Protein AF-A0A7J9Z1E1-F1 (afdb_monomer)

Solvent-accessible surface area (backbone atoms only — not comparable to full-atom values): 7247 Å² total; per-residue (Å²): 135,60,64,72,51,69,70,51,25,53,52,52,8,48,51,53,15,50,53,44,50,48,52,48,50,53,54,39,41,75,68,63,33,50,82,72,54,69,69,57,53,50,53,50,34,51,53,42,19,52,52,40,35,62,56,35,76,44,87,82,44,58,68,56,38,34,49,53,35,44,51,42,45,67,57,50,50,58,56,46,54,75,73,29,62,91,58,95,66,96,55,70,65,56,65,50,50,52,51,54,49,25,53,52,48,23,51,51,51,54,49,48,52,55,48,51,53,50,50,53,52,50,53,53,61,68,49,52,74,80,78,112

Secondary structure (DSSP, 8-state):
--TTSTHHHHHHHHHHHHHHHHHHHHHHHHTTPPPPPHHHHHHHHHHHHHHHHHHTTSPPPHHHHHHHHHHHHHHHHHHHHTTSPPP----THHHHHHHHHHHHHHHHHHHHHHHHHHHHHHHHHHHGGG--

pLDDT: mean 78.54, std 9.42, range [47.0, 92.75]

Sequence (132 aa):
MHPAAGPGRALRAVVVAAVCVGCSLSAHVMAGGAAASHPMLFGTWLAVAAVAFALSGRPWTFGRLLAVLGGGQLVLHPLFDATGAPSASGSPAMPLAHLAASLLLAVLLAHGDRALWRLCALILALLRPLAS

Radius of gyration: 17.55 Å; Cα contacts (8 Å, |Δi|>4): 108; chains: 1; bounding box: 29×22×64 Å

Foldseek 3Di:
DPCLDPPNLLVLLLVLLCLLLVLLQVLCVVLVWDHDDPVVSVVSSVVSSVVSSVVSNDDDDLVNLLCSSLVSSVVVNVVSCVRTDPGDDPDPVSNVSSNVSSNVVSVVSNVVVVVVVVVVVVVCVVCVVVVD

Structure (mmCIF, N/CA/C/O backbone):
data_AF-A0A7J9Z1E1-F1
#
_entry.id   AF-A0A7J9Z1E1-F1
#
loop_
_atom_site.group_PDB
_atom_site.id
_atom_site.type_symbol
_atom_site.label_atom_id
_atom_site.label_alt_id
_atom_site.label_comp_id
_atom_site.label_asym_id
_atom_site.label_entity_id
_atom_site.label_seq_id
_atom_site.pdbx_PDB_ins_code
_atom_site.Cartn_x
_atom_site.Cartn_y
_atom_site.Cartn_z
_atom_site.occupancy
_atom_site.B_iso_or_equiv
_atom_site.auth_seq_id
_atom_site.auth_comp_id
_atom_site.auth_asym_id
_atom_site.auth_atom_id
_atom_site.pdbx_PDB_model_num
ATOM 1 N N . MET A 1 1 ? -7.216 1.346 23.629 1.00 47.59 1 MET A N 1
ATOM 2 C CA . MET A 1 1 ? -6.624 2.045 22.465 1.00 47.59 1 MET A CA 1
ATOM 3 C C . MET A 1 1 ? -7.342 1.565 21.219 1.00 47.59 1 MET A C 1
ATOM 5 O O . MET A 1 1 ? -7.433 0.360 21.047 1.00 47.59 1 MET A O 1
ATOM 9 N N . HIS A 1 2 ? -7.899 2.459 20.400 1.00 47.00 2 HIS A N 1
ATOM 10 C CA . HIS A 1 2 ? -8.503 2.087 19.118 1.00 47.00 2 HIS A CA 1
ATOM 11 C C . HIS A 1 2 ? -7.375 2.097 18.068 1.00 47.00 2 HIS A C 1
ATOM 13 O O . HIS A 1 2 ? -6.830 3.167 17.824 1.00 47.00 2 HIS A O 1
ATOM 19 N N . PRO A 1 3 ? -6.990 0.980 17.428 1.00 52.00 3 PRO A N 1
ATOM 20 C CA . PRO A 1 3 ? -5.942 0.952 16.391 1.00 52.00 3 PRO A CA 1
ATOM 21 C C . PRO A 1 3 ? -6.247 1.799 15.140 1.00 52.00 3 PRO A C 1
ATOM 23 O O . PRO A 1 3 ? -5.393 1.963 14.271 1.00 52.00 3 PRO A O 1
ATOM 26 N N . ALA A 1 4 ? -7.453 2.374 15.065 1.00 51.97 4 ALA A N 1
ATOM 27 C CA . ALA A 1 4 ? -7.836 3.424 14.120 1.00 51.97 4 ALA A CA 1
ATOM 28 C C . ALA A 1 4 ? -7.453 4.852 14.586 1.00 51.97 4 ALA A C 1
ATOM 30 O O . ALA A 1 4 ? -7.766 5.820 13.902 1.00 51.97 4 ALA A O 1
ATOM 31 N N . ALA A 1 5 ? -6.771 5.009 15.723 1.00 56.78 5 ALA A N 1
ATOM 32 C CA . ALA A 1 5 ? -6.272 6.279 16.242 1.00 56.78 5 ALA A CA 1
ATOM 33 C C . ALA A 1 5 ? -4.759 6.187 16.514 1.00 56.78 5 ALA A C 1
ATOM 35 O O . ALA A 1 5 ? -4.277 5.224 17.110 1.00 56.78 5 ALA A O 1
ATOM 36 N N . GLY A 1 6 ? -4.004 7.193 16.066 1.00 68.69 6 GLY A N 1
ATOM 37 C CA . GLY A 1 6 ? -2.571 7.324 16.349 1.00 68.69 6 GLY A CA 1
ATOM 38 C C . GLY A 1 6 ? -1.660 6.292 15.642 1.00 68.69 6 GLY A C 1
ATOM 39 O O . GL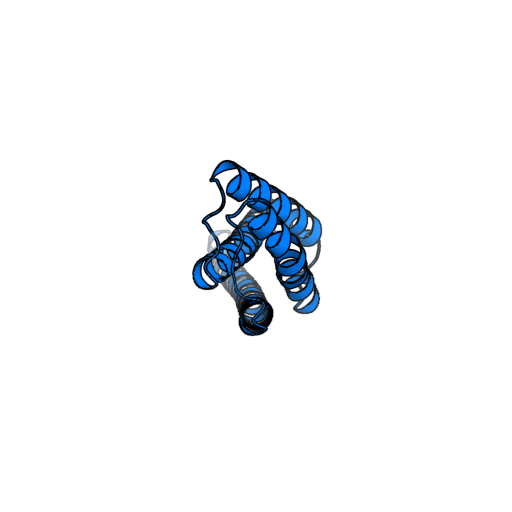Y A 1 6 ? -1.834 6.048 14.444 1.00 68.69 6 GLY A O 1
ATOM 40 N N . PRO A 1 7 ? -0.661 5.707 16.335 1.00 69.50 7 PRO A N 1
ATOM 41 C CA . PRO A 1 7 ? 0.493 5.022 15.728 1.00 69.50 7 PRO A CA 1
ATOM 42 C C . PRO A 1 7 ? 0.153 3.770 14.900 1.00 69.50 7 PRO A C 1
ATOM 44 O O . PRO A 1 7 ? 0.869 3.456 13.950 1.00 69.50 7 PRO A O 1
ATOM 47 N N . GLY A 1 8 ? -0.973 3.096 15.169 1.00 72.25 8 GLY A N 1
ATOM 48 C CA . GLY A 1 8 ? -1.424 1.940 14.377 1.00 72.25 8 GLY A CA 1
ATOM 49 C C . GLY A 1 8 ? -1.786 2.287 12.927 1.00 72.25 8 GLY A C 1
ATOM 50 O O . GLY A 1 8 ? -1.533 1.499 12.015 1.00 72.25 8 GLY A O 1
ATOM 51 N N . ARG A 1 9 ? -2.306 3.499 12.681 1.00 78.88 9 ARG A N 1
ATOM 52 C CA . ARG A 1 9 ? -2.581 3.990 11.319 1.00 78.88 9 ARG A CA 1
ATOM 53 C C . ARG A 1 9 ? -1.299 4.283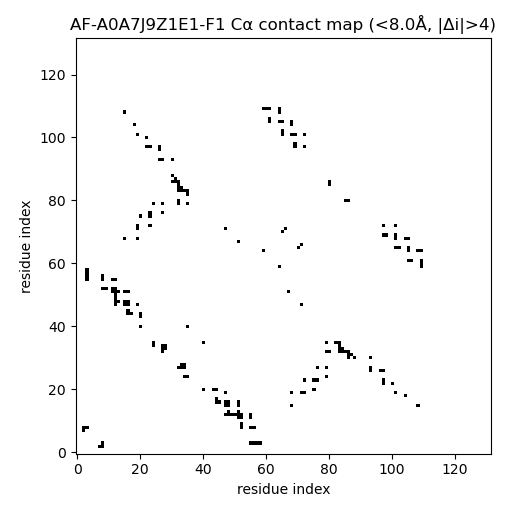 10.549 1.00 78.88 9 ARG A C 1
ATOM 55 O O . ARG A 1 9 ? -1.221 3.960 9.367 1.00 78.88 9 ARG A O 1
ATOM 62 N N . ALA A 1 10 ? -0.310 4.875 11.218 1.00 81.69 10 ALA A N 1
ATOM 63 C CA . ALA A 1 10 ? 0.985 5.189 10.621 1.00 81.69 10 ALA A CA 1
ATOM 64 C C . ALA A 1 10 ? 1.746 3.912 10.242 1.00 81.69 10 ALA A C 1
ATOM 66 O O . ALA A 1 10 ? 2.191 3.785 9.105 1.00 81.69 10 ALA A O 1
ATOM 67 N N . LEU A 1 11 ? 1.799 2.926 11.145 1.00 82.69 11 LEU A N 1
ATOM 68 C CA . LEU A 1 11 ? 2.456 1.646 10.879 1.00 82.69 11 LEU A CA 1
ATOM 69 C C . LEU A 1 11 ? 1.849 0.929 9.664 1.00 82.69 11 LEU A C 1
ATOM 71 O O . LEU A 1 11 ? 2.574 0.487 8.777 1.00 82.69 11 LEU A O 1
ATOM 75 N N . ARG A 1 12 ? 0.514 0.862 9.580 1.00 80.31 12 ARG A N 1
ATOM 76 C CA . ARG A 1 12 ? -0.178 0.255 8.431 1.00 80.31 12 ARG A CA 1
ATOM 77 C C . ARG A 1 12 ? 0.153 0.955 7.121 1.00 80.31 12 ARG A C 1
ATOM 79 O O . ARG A 1 12 ? 0.408 0.290 6.123 1.00 80.31 12 ARG A O 1
ATOM 86 N N . ALA A 1 13 ? 0.143 2.284 7.129 1.00 86.12 13 ALA A N 1
ATOM 87 C CA . ALA A 1 13 ? 0.447 3.082 5.954 1.00 86.12 13 ALA A CA 1
ATOM 88 C C . ALA A 1 13 ? 1.882 2.853 5.457 1.00 86.12 13 ALA A C 1
ATOM 90 O O . ALA A 1 13 ? 2.088 2.628 4.268 1.00 86.12 13 ALA A O 1
ATOM 91 N N . VAL A 1 14 ? 2.843 2.831 6.384 1.00 87.50 14 VAL A N 1
ATOM 92 C CA . VAL A 1 14 ? 4.258 2.541 6.119 1.00 87.50 14 VAL A CA 1
ATOM 93 C C . VAL A 1 14 ? 4.443 1.155 5.504 1.00 87.50 14 VAL A C 1
ATOM 95 O O . VAL A 1 14 ? 5.131 1.027 4.492 1.00 87.50 14 VAL A O 1
ATOM 98 N N . VAL A 1 15 ? 3.805 0.126 6.070 1.00 85.00 15 VAL A N 1
ATOM 99 C CA . VAL A 1 15 ? 3.906 -1.252 5.567 1.00 85.00 15 VAL A CA 1
ATOM 100 C C . VAL A 1 15 ? 3.296 -1.376 4.170 1.00 85.00 15 VAL A C 1
ATOM 102 O O . VAL A 1 15 ? 3.936 -1.925 3.278 1.00 85.00 15 VAL A O 1
ATOM 105 N N . VAL A 1 16 ? 2.094 -0.833 3.946 1.00 84.88 16 VAL A N 1
ATOM 106 C CA . VAL A 1 16 ? 1.445 -0.855 2.622 1.00 84.88 16 VAL A CA 1
ATOM 107 C C . VAL A 1 16 ? 2.308 -0.140 1.581 1.00 84.88 16 VAL A C 1
ATOM 109 O O . VAL A 1 16 ? 2.486 -0.657 0.480 1.00 84.88 16 VAL A O 1
ATOM 112 N N . ALA A 1 17 ? 2.884 1.013 1.930 1.00 87.88 17 ALA A N 1
ATOM 113 C CA . ALA A 1 17 ? 3.767 1.756 1.040 1.00 87.88 17 ALA A CA 1
ATOM 114 C C . ALA A 1 17 ? 5.060 0.998 0.722 1.00 87.88 17 ALA A C 1
ATOM 116 O O . ALA A 1 17 ? 5.440 0.916 -0.443 1.00 87.88 17 ALA A O 1
ATOM 117 N N . ALA A 1 18 ? 5.706 0.401 1.728 1.00 87.75 18 ALA A N 1
ATOM 118 C CA . ALA A 1 18 ? 6.925 -0.384 1.538 1.00 87.75 18 ALA A CA 1
ATOM 119 C C . ALA A 1 18 ? 6.682 -1.590 0.621 1.00 87.75 18 ALA A C 1
ATOM 121 O O . ALA A 1 18 ? 7.447 -1.822 -0.310 1.00 87.75 18 ALA A O 1
ATOM 122 N N . VAL A 1 19 ? 5.579 -2.309 0.837 1.00 84.56 19 VAL A N 1
ATOM 123 C CA . VAL A 1 19 ? 5.168 -3.447 0.008 1.00 84.56 19 VAL A CA 1
ATOM 124 C C . VAL A 1 19 ? 4.873 -3.011 -1.432 1.00 84.56 19 VAL A C 1
ATOM 126 O O . VAL A 1 19 ? 5.361 -3.630 -2.374 1.00 84.56 19 VAL A O 1
ATOM 129 N N . CYS A 1 20 ? 4.113 -1.927 -1.614 1.00 86.19 20 CYS A N 1
ATOM 130 C CA . CYS A 1 20 ? 3.737 -1.417 -2.934 1.00 86.19 20 CYS A CA 1
ATOM 131 C C . CYS A 1 20 ? 4.962 -0.975 -3.753 1.00 86.19 20 CYS A C 1
ATOM 133 O O . CYS A 1 20 ? 5.130 -1.405 -4.895 1.00 86.19 20 CYS A O 1
ATOM 135 N N . VAL A 1 21 ? 5.832 -0.152 -3.155 1.00 86.31 21 VAL A N 1
ATOM 136 C CA . VAL A 1 21 ? 7.039 0.373 -3.811 1.00 86.31 21 VAL A CA 1
ATOM 137 C C . VAL A 1 21 ? 8.068 -0.731 -4.033 1.00 86.31 21 VAL A C 1
ATOM 139 O O . VAL A 1 21 ? 8.618 -0.828 -5.125 1.00 86.31 21 VAL A O 1
ATOM 142 N N . GLY A 1 22 ? 8.292 -1.593 -3.036 1.00 85.31 22 GLY A N 1
ATOM 143 C CA . GLY A 1 22 ? 9.244 -2.700 -3.120 1.00 85.31 22 GLY A CA 1
ATOM 144 C C . GLY A 1 22 ? 8.892 -3.683 -4.232 1.00 85.31 22 GLY A C 1
ATOM 145 O O . GLY A 1 22 ? 9.726 -3.953 -5.089 1.00 85.31 22 GLY A O 1
ATOM 146 N N . CYS A 1 23 ? 7.641 -4.154 -4.288 1.00 83.25 23 CYS A N 1
ATOM 147 C CA . CYS A 1 23 ? 7.214 -5.054 -5.359 1.00 83.25 23 CYS A CA 1
ATOM 148 C C . CYS A 1 23 ? 7.256 -4.391 -6.734 1.00 83.25 23 CYS A C 1
ATOM 150 O O . CYS A 1 23 ? 7.678 -5.037 -7.692 1.00 83.25 23 CYS A O 1
ATOM 152 N N . SER A 1 24 ? 6.888 -3.109 -6.825 1.00 83.25 24 SER A N 1
ATOM 153 C CA . SER A 1 24 ? 6.955 -2.387 -8.095 1.00 83.25 24 SER A CA 1
ATOM 154 C C . SER A 1 24 ? 8.394 -2.251 -8.595 1.00 83.25 24 SER A C 1
ATOM 156 O O . SER A 1 24 ? 8.652 -2.434 -9.781 1.00 83.25 24 SER A O 1
ATOM 158 N N . LEU A 1 25 ? 9.336 -1.958 -7.693 1.00 85.25 25 LEU A N 1
ATOM 159 C CA . LEU A 1 25 ? 10.756 -1.842 -8.015 1.00 85.25 25 LEU A CA 1
ATOM 160 C C . LEU A 1 25 ? 11.346 -3.198 -8.416 1.00 85.25 25 LEU A C 1
ATOM 162 O O . LEU A 1 25 ? 12.030 -3.286 -9.431 1.00 85.25 25 LEU A O 1
ATOM 166 N N . SER A 1 26 ? 11.069 -4.260 -7.652 1.00 82.06 26 SER A N 1
ATOM 167 C CA . SER A 1 26 ? 11.563 -5.606 -7.958 1.00 82.06 26 SER A CA 1
ATOM 168 C C . SER A 1 26 ? 11.076 -6.094 -9.319 1.00 82.06 26 SER A C 1
ATOM 170 O O . SER A 1 26 ? 11.879 -6.589 -10.104 1.00 82.06 26 SER A O 1
ATOM 172 N N . ALA A 1 27 ? 9.788 -5.918 -9.625 1.00 77.81 27 ALA A N 1
ATOM 173 C CA . ALA A 1 27 ? 9.229 -6.300 -10.918 1.00 77.81 27 ALA A CA 1
ATOM 174 C C . ALA A 1 27 ? 9.853 -5.503 -12.074 1.00 77.81 27 ALA A C 1
ATOM 176 O O . ALA A 1 27 ? 10.190 -6.087 -13.102 1.00 77.81 27 ALA A O 1
ATOM 177 N N . HIS A 1 28 ? 10.074 -4.199 -11.887 1.00 79.19 28 HIS A N 1
ATOM 178 C CA . HIS A 1 28 ? 10.726 -3.352 -12.884 1.00 79.19 28 HIS A CA 1
ATOM 179 C C . HIS A 1 28 ? 12.174 -3.790 -13.159 1.00 79.19 28 HIS A C 1
ATOM 181 O O . HIS A 1 28 ? 12.550 -3.978 -14.313 1.00 79.19 28 HIS A O 1
ATOM 187 N N . VAL A 1 29 ? 12.964 -4.051 -12.110 1.00 83.44 29 VAL A N 1
ATOM 188 C CA . VAL A 1 29 ? 14.351 -4.530 -12.247 1.00 83.44 29 VAL A CA 1
ATOM 189 C C . VAL A 1 29 ? 14.411 -5.915 -12.897 1.00 83.44 29 VAL A C 1
ATOM 191 O O . VAL A 1 29 ? 15.225 -6.145 -13.788 1.00 83.44 29 VAL A O 1
ATOM 194 N N . MET A 1 30 ? 13.524 -6.838 -12.513 1.00 79.31 30 MET A N 1
ATOM 195 C CA . MET A 1 30 ? 13.444 -8.167 -13.134 1.00 79.31 30 MET A CA 1
ATOM 196 C C . MET A 1 30 ? 13.029 -8.116 -14.612 1.00 79.31 30 MET A C 1
ATOM 198 O O . MET A 1 30 ? 13.400 -9.005 -15.373 1.00 79.31 30 MET A O 1
ATOM 202 N N . ALA A 1 31 ? 12.288 -7.084 -15.025 1.00 72.88 31 ALA A N 1
ATOM 203 C CA . ALA A 1 31 ? 11.923 -6.837 -16.419 1.00 72.88 31 ALA A CA 1
ATOM 204 C C . ALA A 1 31 ? 13.047 -6.169 -17.241 1.00 72.88 31 ALA A C 1
ATOM 206 O O . ALA A 1 31 ? 12.854 -5.886 -18.424 1.00 72.88 31 ALA A O 1
ATOM 207 N N . GLY A 1 32 ? 14.217 -5.937 -16.635 1.00 73.56 32 GLY A N 1
ATOM 208 C CA . GLY A 1 32 ? 15.376 -5.313 -17.275 1.00 73.56 32 GLY A CA 1
ATOM 209 C C . GLY A 1 32 ? 15.467 -3.798 -17.082 1.00 73.56 32 GLY A C 1
ATOM 210 O O . GLY A 1 32 ? 16.365 -3.178 -17.646 1.00 73.56 32 GLY A O 1
ATOM 211 N N . GLY A 1 33 ? 14.571 -3.210 -16.286 1.00 73.44 33 GLY A N 1
ATOM 212 C CA . GLY A 1 33 ? 14.595 -1.793 -15.945 1.00 73.44 33 GLY A CA 1
ATOM 213 C C . GLY A 1 33 ? 15.716 -1.435 -14.967 1.00 73.44 33 GLY A C 1
ATOM 214 O O . GLY A 1 33 ? 16.151 -2.247 -14.145 1.00 73.44 33 GLY A O 1
ATOM 215 N N . ALA A 1 34 ? 16.196 -0.194 -15.037 1.00 78.31 34 ALA A N 1
ATOM 216 C CA . ALA A 1 34 ? 17.208 0.302 -14.109 1.00 78.31 34 ALA A CA 1
ATOM 217 C C . ALA A 1 34 ? 16.611 0.550 -12.713 1.00 78.31 34 ALA A C 1
ATOM 219 O O . ALA A 1 34 ? 15.438 0.890 -12.562 1.00 78.31 34 ALA A O 1
ATOM 220 N N . ALA A 1 35 ? 17.433 0.418 -11.670 1.00 77.38 35 ALA A N 1
ATOM 221 C CA . ALA A 1 35 ? 17.005 0.785 -10.327 1.00 77.38 35 ALA A CA 1
ATOM 222 C C . ALA A 1 35 ? 16.753 2.300 -10.241 1.00 77.38 35 ALA A C 1
ATOM 224 O O . ALA A 1 35 ? 17.606 3.109 -10.610 1.00 77.38 35 ALA A O 1
ATOM 225 N N . ALA A 1 36 ? 15.589 2.675 -9.710 1.00 80.81 36 ALA A N 1
ATOM 226 C CA . ALA A 1 36 ? 15.251 4.062 -9.427 1.00 80.81 36 ALA A CA 1
ATOM 227 C C . ALA A 1 36 ? 16.234 4.696 -8.426 1.00 80.81 36 ALA A C 1
ATOM 229 O O . ALA A 1 36 ? 16.753 4.035 -7.522 1.00 80.81 36 ALA A O 1
ATOM 230 N N . SER A 1 37 ? 16.450 6.008 -8.543 1.00 83.75 37 SER A N 1
ATOM 231 C CA . SER A 1 37 ? 17.296 6.747 -7.603 1.00 83.75 37 SER A CA 1
ATOM 232 C C . SER A 1 37 ? 16.709 6.737 -6.182 1.00 83.75 37 SER A C 1
ATOM 234 O O . SER A 1 37 ? 15.491 6.805 -5.991 1.00 83.75 37 SER A O 1
ATOM 236 N N . HIS A 1 38 ? 17.575 6.701 -5.162 1.00 84.50 38 HIS A N 1
ATOM 237 C CA . HIS A 1 38 ? 17.155 6.702 -3.753 1.00 84.50 38 HIS A CA 1
ATOM 238 C C . HIS A 1 38 ? 16.180 7.843 -3.390 1.00 84.50 38 HIS A C 1
ATOM 240 O O . HIS A 1 38 ? 15.189 7.563 -2.711 1.00 84.50 38 HIS A O 1
ATOM 246 N N . PRO A 1 39 ? 16.372 9.101 -3.850 1.00 85.56 39 PRO A N 1
ATOM 247 C CA . PRO A 1 39 ? 15.423 10.179 -3.570 1.00 85.56 39 PRO A CA 1
ATOM 248 C C . PRO A 1 39 ? 14.047 9.936 -4.192 1.00 85.56 39 PRO A C 1
ATOM 250 O O . PRO A 1 39 ? 13.030 10.210 -3.556 1.00 85.56 39 PRO A O 1
ATOM 253 N N . MET A 1 40 ? 13.999 9.382 -5.408 1.00 84.62 40 MET A N 1
ATOM 254 C CA . MET A 1 40 ? 12.735 9.064 -6.063 1.00 84.62 40 MET A CA 1
ATOM 255 C C . MET A 1 40 ? 12.008 7.935 -5.334 1.00 84.62 40 MET A C 1
ATOM 257 O O . MET A 1 40 ? 10.814 8.055 -5.071 1.00 84.62 40 MET A O 1
ATOM 261 N N . LEU A 1 41 ? 12.720 6.880 -4.928 1.00 87.19 41 LEU A N 1
ATOM 262 C CA . LEU A 1 41 ? 12.152 5.793 -4.124 1.00 87.19 41 LEU A CA 1
ATOM 263 C C . LEU A 1 41 ? 11.578 6.303 -2.801 1.00 87.19 41 LEU A C 1
ATOM 265 O O . LEU A 1 41 ? 10.454 5.954 -2.440 1.00 87.19 41 LEU A O 1
ATOM 269 N N . PHE A 1 42 ? 12.315 7.172 -2.108 1.00 88.56 42 PHE A N 1
ATOM 270 C CA . PHE A 1 42 ? 11.868 7.754 -0.849 1.00 88.56 42 PHE A CA 1
ATOM 271 C C . PHE A 1 42 ? 10.639 8.655 -1.029 1.00 88.56 42 PHE A C 1
ATOM 273 O O . PHE A 1 42 ? 9.658 8.505 -0.301 1.00 88.56 42 PHE A O 1
ATOM 280 N N . GLY A 1 43 ? 10.645 9.541 -2.030 1.00 88.88 43 GLY A N 1
ATOM 281 C CA . GLY A 1 43 ? 9.503 10.409 -2.335 1.00 88.88 43 GLY A CA 1
ATOM 282 C C . GLY A 1 43 ? 8.255 9.618 -2.729 1.00 88.88 43 GLY A C 1
ATOM 283 O O . GLY A 1 43 ? 7.156 9.895 -2.249 1.00 88.88 43 GLY A O 1
ATOM 284 N N . THR A 1 44 ? 8.435 8.568 -3.528 1.00 86.81 44 THR A N 1
ATOM 285 C CA . THR A 1 44 ? 7.363 7.648 -3.922 1.00 86.81 44 THR A CA 1
ATOM 286 C C . THR A 1 44 ? 6.776 6.928 -2.712 1.00 86.81 44 THR A C 1
ATOM 288 O O . THR A 1 44 ? 5.558 6.871 -2.537 1.00 86.81 44 THR A O 1
ATOM 291 N N . TRP A 1 45 ? 7.639 6.409 -1.839 1.00 90.50 45 TRP A N 1
ATOM 292 C CA . TRP A 1 45 ? 7.221 5.750 -0.610 1.00 90.50 45 TRP A CA 1
ATOM 293 C C . TRP A 1 45 ? 6.448 6.698 0.312 1.00 90.50 45 TRP A C 1
ATOM 295 O O . TRP A 1 45 ? 5.384 6.321 0.801 1.00 90.50 45 TRP A O 1
ATOM 305 N N . LEU A 1 46 ? 6.905 7.945 0.480 1.00 92.75 46 LEU A N 1
ATOM 306 C CA . LEU A 1 46 ? 6.184 8.964 1.249 1.00 92.75 46 LEU A CA 1
ATOM 307 C C . LEU A 1 46 ? 4.806 9.276 0.655 1.00 92.75 46 LEU A C 1
ATOM 309 O O . LEU A 1 46 ? 3.828 9.354 1.398 1.00 92.75 46 LEU A O 1
ATOM 313 N N . AL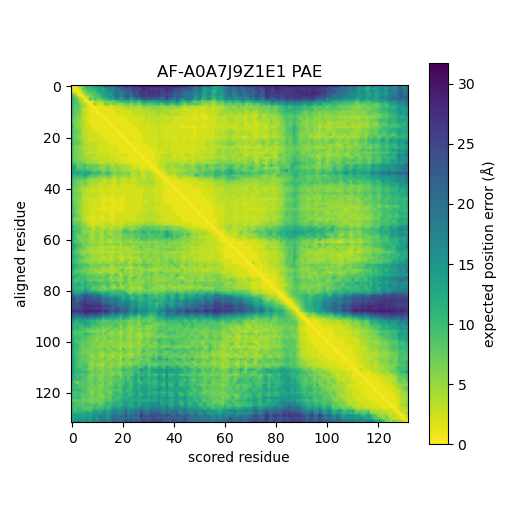A A 1 47 ? 4.706 9.416 -0.669 1.00 89.38 47 ALA A N 1
ATOM 314 C CA . ALA A 1 47 ? 3.438 9.683 -1.342 1.00 89.38 47 ALA A CA 1
ATOM 315 C C . ALA A 1 47 ? 2.437 8.531 -1.140 1.00 89.38 47 ALA A C 1
ATOM 317 O O . ALA A 1 47 ? 1.298 8.758 -0.724 1.00 89.38 47 A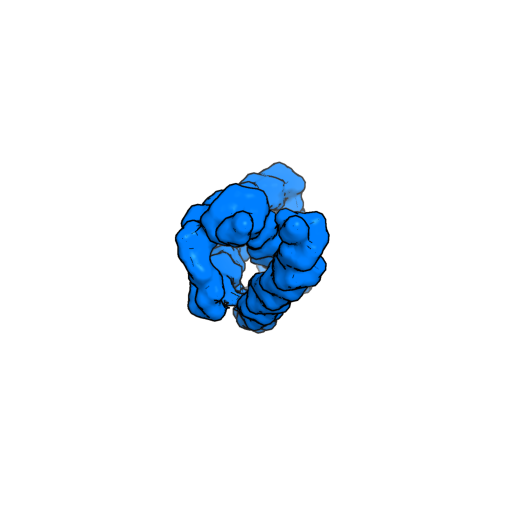LA A O 1
ATOM 318 N N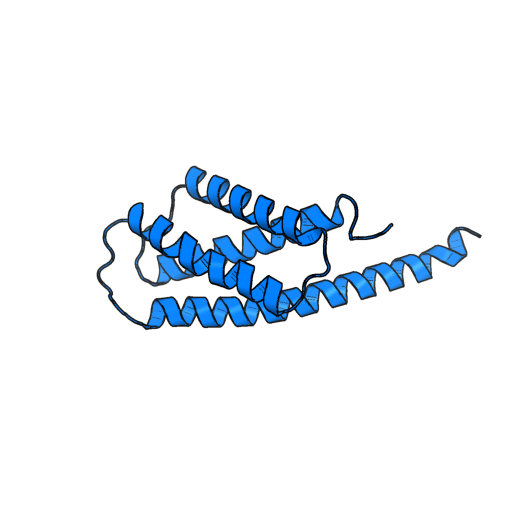 . VAL A 1 48 ? 2.869 7.282 -1.353 1.00 89.06 48 VAL A N 1
ATOM 319 C CA . VAL A 1 48 ? 2.021 6.099 -1.130 1.00 89.06 48 VAL A CA 1
ATOM 320 C C . VAL A 1 48 ? 1.653 5.961 0.351 1.00 89.06 48 VAL A C 1
ATOM 322 O O . VAL A 1 48 ? 0.503 5.650 0.668 1.00 89.06 48 VAL A O 1
ATOM 325 N N . ALA A 1 49 ? 2.580 6.246 1.272 1.00 88.62 49 ALA A N 1
ATOM 326 C CA . ALA A 1 49 ? 2.319 6.223 2.709 1.00 88.62 49 ALA A CA 1
ATOM 327 C C . ALA A 1 49 ? 1.291 7.289 3.115 1.00 88.62 49 ALA A C 1
ATOM 329 O O . ALA A 1 49 ? 0.384 6.990 3.887 1.00 88.62 49 ALA A O 1
ATOM 330 N N . ALA A 1 50 ? 1.355 8.502 2.562 1.00 89.69 50 ALA A N 1
ATOM 331 C CA . ALA A 1 50 ? 0.369 9.549 2.822 1.00 89.69 50 ALA A CA 1
ATOM 332 C C . ALA A 1 50 ? -1.041 9.132 2.364 1.00 89.69 50 ALA A C 1
ATOM 334 O O . ALA A 1 50 ? -2.006 9.246 3.129 1.00 89.69 50 ALA A O 1
ATOM 335 N N . VAL A 1 51 ? -1.159 8.560 1.159 1.00 87.88 51 VAL A N 1
ATOM 336 C CA . VAL A 1 51 ? -2.426 8.022 0.634 1.00 87.88 51 VAL A CA 1
ATOM 337 C C . VAL A 1 51 ? -2.948 6.888 1.520 1.00 87.88 51 VAL A C 1
ATOM 339 O O . VAL A 1 51 ? -4.103 6.908 1.957 1.00 87.88 51 VAL A O 1
ATOM 342 N N . ALA A 1 52 ? -2.099 5.916 1.855 1.00 87.00 52 ALA A N 1
ATOM 343 C CA . ALA A 1 52 ? -2.470 4.797 2.714 1.00 87.00 52 ALA A CA 1
ATOM 344 C C . ALA A 1 52 ? -2.869 5.261 4.128 1.00 87.00 52 ALA A C 1
ATOM 346 O O . ALA A 1 52 ? -3.809 4.723 4.721 1.00 87.00 52 ALA A O 1
ATOM 347 N N . PHE A 1 53 ? -2.216 6.292 4.666 1.00 87.94 53 PHE A N 1
ATOM 348 C CA . PHE A 1 53 ? -2.539 6.878 5.965 1.00 87.94 53 PHE A CA 1
ATOM 349 C C . PHE A 1 53 ? -3.908 7.565 5.966 1.00 87.94 53 PHE A C 1
ATOM 351 O O . PHE A 1 53 ? -4.706 7.351 6.890 1.00 87.94 53 PHE A O 1
ATOM 358 N N . ALA A 1 54 ? -4.212 8.339 4.920 1.00 87.81 54 ALA A N 1
ATOM 359 C CA . ALA A 1 54 ? -5.517 8.970 4.735 1.00 87.81 54 ALA A CA 1
ATOM 360 C C . ALA A 1 54 ? -6.634 7.915 4.645 1.00 87.81 54 ALA A C 1
ATOM 362 O O . ALA A 1 54 ? -7.654 8.006 5.331 1.00 87.81 54 ALA A O 1
ATOM 363 N N . LEU A 1 55 ? -6.408 6.840 3.885 1.00 84.19 55 LEU A N 1
ATOM 364 C CA . LEU A 1 55 ? -7.380 5.756 3.717 1.00 84.19 55 LEU A CA 1
ATOM 365 C C . LEU A 1 55 ? -7.559 4.885 4.970 1.00 84.19 55 LEU A C 1
ATOM 367 O O . LEU A 1 55 ? -8.645 4.325 5.169 1.00 84.19 55 LEU A O 1
ATOM 371 N N . SER A 1 56 ? -6.544 4.834 5.838 1.00 82.88 56 SER A N 1
ATOM 372 C CA . SER A 1 56 ? -6.555 4.111 7.119 1.00 82.88 56 SER A CA 1
ATOM 373 C C . SER A 1 56 ? -7.452 4.741 8.190 1.00 82.88 56 SER A C 1
ATOM 375 O O . SER A 1 56 ? -7.573 4.183 9.275 1.00 82.88 56 SER A O 1
ATOM 377 N N . GLY A 1 57 ? -8.111 5.875 7.912 1.00 79.50 57 GLY A N 1
ATOM 378 C CA . GLY A 1 57 ? -9.206 6.385 8.755 1.00 79.50 57 GLY A CA 1
ATOM 379 C C . GLY A 1 57 ? -10.461 5.498 8.737 1.00 79.50 57 GLY A C 1
ATOM 380 O O . GLY A 1 57 ? -11.400 5.717 9.493 1.00 79.50 57 GLY A O 1
ATOM 381 N N . ARG A 1 58 ? -10.483 4.483 7.870 1.00 78.00 58 ARG A N 1
ATOM 382 C CA . ARG A 1 58 ? -11.558 3.502 7.703 1.00 78.00 58 ARG A CA 1
ATOM 383 C C . ARG A 1 58 ? -10.960 2.087 7.679 1.00 78.00 58 ARG A C 1
ATOM 385 O O . ARG A 1 58 ? -9.807 1.948 7.263 1.00 78.00 58 ARG A O 1
ATOM 392 N N . PRO A 1 59 ? -11.724 1.040 8.043 1.00 77.44 59 PRO A N 1
ATOM 393 C CA . PRO A 1 59 ? -11.250 -0.340 7.969 1.00 77.44 59 PRO A CA 1
ATOM 394 C C . PRO A 1 59 ? -10.791 -0.689 6.548 1.00 77.44 59 PRO A C 1
ATOM 396 O O . PRO A 1 59 ? -11.387 -0.263 5.549 1.00 77.44 59 PRO A O 1
ATOM 399 N N . TRP A 1 60 ? -9.698 -1.441 6.453 1.00 77.69 60 TRP A N 1
ATOM 400 C CA . TRP A 1 60 ? -9.202 -1.902 5.166 1.00 77.69 60 TRP A CA 1
ATOM 401 C C . TRP A 1 60 ? -10.005 -3.113 4.722 1.00 77.69 60 TRP A C 1
ATOM 403 O O . TRP A 1 60 ? -10.035 -4.149 5.380 1.00 77.69 60 TRP A O 1
ATOM 413 N N . THR A 1 61 ? -10.672 -2.958 3.587 1.00 83.19 61 THR A N 1
ATOM 414 C CA . THR A 1 61 ? -11.311 -4.058 2.878 1.00 83.19 61 THR A CA 1
ATOM 415 C C . THR A 1 61 ? -10.356 -4.576 1.812 1.00 83.19 61 THR A C 1
ATOM 417 O O . THR A 1 61 ? -9.454 -3.858 1.372 1.00 83.19 61 THR A O 1
ATOM 420 N N . PHE A 1 62 ? -10.586 -5.806 1.356 1.00 80.38 62 PHE A N 1
ATOM 421 C CA . PHE A 1 62 ? -9.843 -6.376 0.234 1.00 80.38 62 PHE A CA 1
ATOM 422 C C . PHE A 1 62 ? -9.851 -5.442 -0.987 1.00 80.38 62 PHE A C 1
ATOM 424 O O . PHE A 1 62 ? -8.796 -5.147 -1.534 1.00 80.38 62 PHE A O 1
ATOM 431 N N . GLY A 1 63 ? -11.013 -4.878 -1.339 1.00 82.06 63 GLY A N 1
ATOM 432 C CA . GLY A 1 63 ? -11.130 -3.937 -2.457 1.00 82.06 63 GLY A CA 1
ATOM 433 C C . GLY A 1 63 ? -10.308 -2.654 -2.283 1.00 82.06 63 GLY A C 1
ATOM 434 O O . GLY A 1 63 ? -9.722 -2.179 -3.248 1.00 82.06 63 GLY A O 1
ATOM 435 N N . ARG A 1 64 ? -10.191 -2.108 -1.062 1.00 83.44 64 ARG A N 1
ATOM 436 C CA . ARG A 1 64 ? -9.357 -0.915 -0.804 1.00 83.44 64 ARG A CA 1
ATOM 437 C C . ARG A 1 64 ? -7.866 -1.236 -0.875 1.00 83.44 64 ARG A C 1
ATOM 439 O O . ARG A 1 64 ? -7.113 -0.433 -1.412 1.00 83.44 64 ARG A O 1
ATOM 446 N N . LEU A 1 65 ? -7.450 -2.401 -0.374 1.00 82.75 65 LEU A N 1
ATOM 447 C CA . LEU A 1 65 ? -6.073 -2.880 -0.530 1.00 82.75 65 LEU A CA 1
ATOM 448 C C . LEU A 1 65 ? -5.736 -3.091 -2.005 1.00 82.75 65 LEU A C 1
ATOM 450 O O . LEU A 1 65 ? -4.716 -2.595 -2.466 1.00 82.75 65 LEU A O 1
ATOM 454 N N . LEU A 1 66 ? -6.620 -3.755 -2.750 1.00 84.62 66 LEU A N 1
ATOM 455 C CA . LEU A 1 66 ? -6.434 -4.000 -4.174 1.00 84.62 66 LEU A CA 1
ATOM 456 C C . LEU A 1 66 ? -6.384 -2.696 -4.978 1.00 84.62 66 LEU A C 1
ATOM 458 O O . LEU A 1 66 ? -5.530 -2.559 -5.844 1.00 84.62 66 LEU A O 1
ATOM 462 N N . ALA A 1 67 ? -7.242 -1.722 -4.666 1.00 85.38 67 ALA A N 1
ATOM 463 C CA . ALA A 1 67 ? -7.229 -0.419 -5.326 1.00 85.38 67 ALA A CA 1
ATOM 464 C C . ALA A 1 67 ? -5.932 0.360 -5.057 1.00 85.38 67 ALA A C 1
ATOM 466 O O . ALA A 1 67 ? -5.363 0.929 -5.982 1.00 85.38 67 ALA A O 1
ATOM 467 N N . VAL A 1 68 ? -5.438 0.370 -3.813 1.00 83.75 68 VAL A N 1
ATOM 468 C CA . VAL A 1 68 ? -4.188 1.069 -3.461 1.00 83.75 68 VAL A CA 1
ATOM 469 C C . VAL A 1 68 ? -2.972 0.372 -4.058 1.00 83.75 68 VAL A C 1
ATOM 471 O O . VAL A 1 68 ? -2.113 1.039 -4.626 1.00 83.75 68 VAL A O 1
ATOM 474 N N . LEU A 1 69 ? -2.894 -0.955 -3.945 1.00 82.81 69 LEU A N 1
ATOM 475 C CA . LEU A 1 69 ? -1.778 -1.728 -4.480 1.00 82.81 69 LEU A CA 1
ATOM 476 C C . LEU A 1 69 ? -1.790 -1.689 -6.006 1.00 82.81 69 LEU A C 1
ATOM 478 O O . LEU A 1 69 ? -0.820 -1.231 -6.594 1.00 82.81 69 LEU A O 1
ATOM 482 N N . GLY A 1 70 ? -2.903 -2.072 -6.636 1.00 83.12 70 GLY A N 1
ATOM 483 C CA . GLY A 1 70 ? -3.045 -2.105 -8.091 1.00 83.12 70 GLY A CA 1
ATOM 484 C C . GLY A 1 70 ? -2.955 -0.719 -8.730 1.00 83.12 70 GLY A C 1
ATOM 485 O O . GLY A 1 70 ? -2.208 -0.540 -9.686 1.00 83.12 70 GLY A O 1
ATOM 486 N N . GLY A 1 71 ? -3.638 0.284 -8.169 1.00 82.69 71 GLY A N 1
ATOM 487 C CA . GLY A 1 71 ? -3.521 1.673 -8.623 1.00 82.69 71 GLY A CA 1
ATOM 488 C C . GLY A 1 71 ? -2.106 2.222 -8.441 1.00 82.69 71 GLY A C 1
ATOM 489 O O . GLY A 1 71 ? -1.584 2.876 -9.339 1.00 82.69 71 GLY A O 1
ATOM 490 N N . GLY A 1 72 ? -1.450 1.882 -7.327 1.00 80.56 72 GLY A N 1
ATOM 491 C CA . GLY A 1 72 ? -0.034 2.160 -7.113 1.00 80.56 72 GLY A CA 1
ATOM 492 C C . GLY A 1 72 ? 0.831 1.547 -8.211 1.00 80.56 72 GLY A C 1
ATOM 493 O O . GLY A 1 72 ? 1.573 2.272 -8.854 1.00 80.56 72 GLY A O 1
ATOM 494 N N . GLN A 1 73 ? 0.685 0.254 -8.512 1.00 83.56 73 GLN A N 1
ATOM 495 C CA . GLN A 1 73 ? 1.469 -0.386 -9.576 1.00 83.56 73 GLN A CA 1
ATOM 496 C C . GLN A 1 73 ? 1.271 0.300 -10.943 1.00 83.56 73 GLN A C 1
ATOM 498 O O . GLN A 1 73 ? 2.248 0.526 -11.650 1.00 83.56 73 GLN A O 1
ATOM 503 N N . LEU A 1 74 ? 0.038 0.689 -11.296 1.00 81.25 74 LEU A N 1
ATOM 504 C CA . LEU A 1 74 ? -0.265 1.368 -12.566 1.00 81.25 74 LEU A CA 1
ATOM 505 C C . LEU A 1 74 ? 0.367 2.762 -12.684 1.00 81.25 74 LEU A C 1
ATOM 507 O O . LEU A 1 74 ? 0.714 3.177 -13.785 1.00 81.25 74 LEU A O 1
ATOM 511 N N . VAL A 1 75 ? 0.507 3.484 -11.570 1.00 81.06 75 VAL A N 1
ATOM 512 C CA . VAL A 1 75 ? 1.112 4.826 -11.542 1.00 81.06 75 VAL A CA 1
ATOM 513 C C . VAL A 1 75 ? 2.633 4.755 -11.404 1.00 81.06 75 VAL A C 1
ATOM 515 O O . VAL A 1 75 ? 3.346 5.530 -12.034 1.00 81.06 75 VAL A O 1
ATOM 518 N N . LEU A 1 76 ? 3.146 3.830 -10.593 1.00 79.06 76 LEU A N 1
ATOM 519 C CA . LEU A 1 76 ? 4.579 3.706 -10.320 1.00 79.06 76 LEU A CA 1
ATOM 520 C C . LEU A 1 76 ? 5.351 3.105 -11.489 1.00 79.06 76 LEU A C 1
ATOM 522 O O . LEU A 1 76 ? 6.486 3.506 -11.729 1.00 79.06 76 LEU A O 1
ATOM 526 N N . HIS A 1 77 ? 4.734 2.193 -12.241 1.00 77.50 77 HIS A N 1
ATOM 527 C CA . HIS A 1 77 ? 5.350 1.593 -13.418 1.00 77.50 77 HIS A CA 1
ATOM 528 C C . HIS A 1 77 ? 5.854 2.630 -14.444 1.00 77.50 77 HIS A C 1
ATOM 530 O O . HIS A 1 77 ? 7.053 2.624 -14.725 1.00 77.50 77 HIS A O 1
ATOM 536 N N . PRO A 1 78 ? 5.021 3.560 -14.957 1.00 76.56 78 PRO A N 1
ATOM 537 C CA . PRO A 1 78 ? 5.490 4.568 -15.905 1.00 76.56 78 PRO A CA 1
ATOM 538 C C . PRO A 1 78 ? 6.460 5.576 -15.277 1.00 76.56 78 PRO A C 1
ATOM 540 O O . PRO A 1 78 ? 7.288 6.131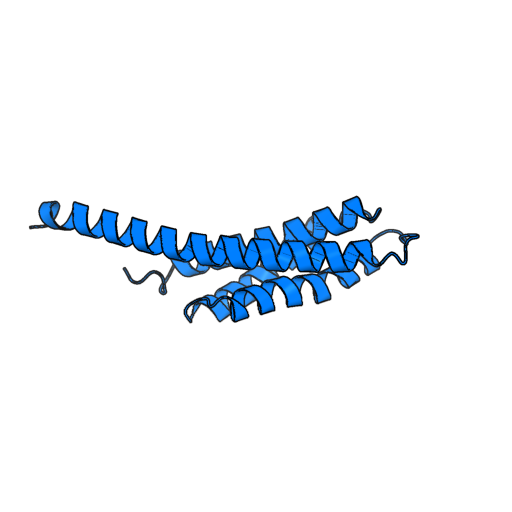 -15.987 1.00 76.56 78 PRO A O 1
ATOM 543 N N . LEU A 1 79 ? 6.401 5.813 -13.960 1.00 75.88 79 LEU A N 1
ATOM 544 C CA . LEU A 1 79 ? 7.376 6.673 -13.274 1.00 75.88 79 LEU A CA 1
ATOM 545 C C . LEU A 1 79 ? 8.775 6.041 -13.241 1.00 75.88 79 LEU A C 1
ATOM 547 O O . LEU A 1 79 ? 9.771 6.742 -13.416 1.00 75.88 79 LEU A O 1
ATOM 551 N N . PHE A 1 80 ? 8.858 4.726 -13.031 1.00 76.12 80 PHE A N 1
ATOM 552 C CA . PHE A 1 80 ? 10.123 3.993 -13.099 1.00 76.12 80 PHE A CA 1
ATOM 553 C C . PHE A 1 80 ? 10.635 3.878 -14.536 1.00 76.12 80 PHE A C 1
ATOM 555 O O . PHE A 1 80 ? 11.822 4.080 -14.765 1.00 76.12 80 PHE A O 1
ATOM 562 N N . ASP A 1 81 ? 9.747 3.681 -15.510 1.00 74.50 81 ASP A N 1
ATOM 563 C CA . ASP A 1 81 ? 10.115 3.657 -16.930 1.00 74.50 81 ASP A CA 1
ATOM 564 C C . ASP A 1 81 ? 10.625 5.023 -17.431 1.00 74.50 81 ASP A C 1
ATOM 566 O O . ASP A 1 81 ? 11.669 5.106 -18.070 1.00 74.50 81 ASP A O 1
ATOM 570 N N . ALA A 1 82 ? 9.967 6.125 -17.046 1.00 72.00 82 ALA A N 1
ATOM 571 C CA . ALA A 1 82 ? 10.351 7.486 -17.439 1.00 72.00 82 ALA A CA 1
ATOM 572 C C . ALA A 1 82 ? 11.696 7.963 -16.860 1.00 72.00 82 ALA A C 1
ATOM 574 O O . ALA A 1 82 ? 12.231 8.984 -17.291 1.00 72.00 82 ALA A O 1
ATOM 575 N N . THR A 1 83 ? 12.225 7.264 -15.857 1.00 68.56 83 THR A N 1
ATOM 576 C CA . THR A 1 83 ? 13.479 7.620 -15.174 1.00 68.56 83 THR A CA 1
ATOM 577 C C . THR A 1 83 ? 14.561 6.548 -15.298 1.00 68.56 83 THR A C 1
ATOM 579 O O . THR A 1 83 ? 15.690 6.769 -14.855 1.00 68.56 83 THR A O 1
ATOM 582 N N . GLY A 1 84 ? 14.234 5.409 -15.913 1.00 61.19 84 GLY A N 1
ATOM 583 C CA . GLY A 1 84 ? 15.153 4.329 -16.246 1.00 61.19 84 GLY A CA 1
ATOM 584 C C . GLY A 1 84 ? 15.722 4.451 -17.664 1.00 61.19 84 GLY A C 1
ATOM 585 O O . GLY A 1 84 ? 15.293 5.272 -18.471 1.00 61.19 84 GLY A O 1
ATOM 586 N N . ALA A 1 85 ? 16.718 3.621 -17.983 1.00 56.50 85 ALA A N 1
ATOM 587 C CA . ALA A 1 85 ? 17.156 3.443 -19.367 1.00 56.50 85 ALA A CA 1
ATOM 588 C C . ALA A 1 85 ? 16.049 2.734 -20.187 1.00 56.50 85 ALA A C 1
ATOM 590 O O . ALA A 1 85 ? 15.346 1.893 -19.618 1.00 56.50 85 ALA A O 1
ATOM 591 N N . PRO A 1 86 ? 15.896 3.023 -21.499 1.00 55.72 86 PRO A N 1
ATOM 592 C CA . PRO A 1 86 ? 14.844 2.428 -22.322 1.00 55.72 86 PRO A CA 1
ATOM 593 C C . PRO A 1 86 ? 14.882 0.896 -22.258 1.00 55.72 86 PRO A C 1
ATOM 595 O O . PRO A 1 86 ? 15.884 0.276 -22.619 1.00 55.72 86 PRO A O 1
ATOM 598 N N . SER A 1 87 ? 13.789 0.286 -21.798 1.00 57.09 87 SER A N 1
ATOM 599 C CA . SER A 1 87 ? 13.672 -1.167 -21.652 1.00 57.09 87 SER A CA 1
ATOM 600 C C . SER A 1 87 ? 13.122 -1.803 -22.934 1.00 57.09 87 SER A C 1
ATOM 602 O O . SER A 1 87 ? 12.110 -1.374 -23.479 1.00 57.09 87 SER A O 1
ATOM 604 N N . ALA A 1 88 ? 13.781 -2.853 -23.430 1.00 54.44 88 ALA A N 1
ATOM 605 C CA . ALA A 1 88 ? 13.523 -3.440 -24.750 1.00 54.44 88 ALA A CA 1
ATOM 606 C C . ALA A 1 88 ? 12.396 -4.498 -24.804 1.00 54.44 88 ALA A C 1
ATOM 608 O O . ALA A 1 88 ? 12.394 -5.329 -25.709 1.00 54.44 88 ALA A O 1
ATOM 609 N N . SER A 1 89 ? 11.437 -4.532 -23.870 1.00 56.50 89 SER A N 1
ATOM 610 C CA . SER A 1 89 ? 10.433 -5.611 -23.863 1.00 56.50 89 SER A CA 1
ATOM 611 C C . SER A 1 89 ? 8.993 -5.135 -23.653 1.00 56.50 89 SER A C 1
ATOM 613 O O . SER A 1 89 ? 8.562 -4.815 -22.553 1.00 56.50 89 SER A O 1
ATOM 615 N N . GLY A 1 90 ? 8.195 -5.175 -24.726 1.00 59.78 90 GLY A N 1
ATOM 616 C CA . GLY A 1 90 ? 6.731 -5.038 -24.690 1.00 59.78 90 GLY A CA 1
ATOM 617 C C . GLY A 1 90 ? 6.017 -6.311 -24.210 1.00 59.78 90 GLY A C 1
ATOM 618 O O . GLY A 1 90 ? 4.974 -6.675 -24.747 1.00 59.78 90 GLY A O 1
ATOM 619 N N . SER A 1 91 ? 6.608 -7.048 -23.263 1.00 69.50 91 SER A N 1
ATOM 620 C CA . SER A 1 91 ? 6.090 -8.345 -22.816 1.00 69.50 91 SER A CA 1
ATOM 621 C C . SER A 1 91 ? 4.898 -8.181 -21.861 1.00 69.50 91 SER A C 1
ATOM 623 O O . SER A 1 91 ? 5.012 -7.462 -20.865 1.00 69.50 91 SER A O 1
ATOM 625 N N . PRO A 1 92 ? 3.779 -8.908 -22.061 1.00 70.56 92 PRO A N 1
ATOM 626 C CA . PRO A 1 92 ? 2.649 -8.894 -21.129 1.00 70.56 92 PRO A CA 1
ATOM 627 C C . PRO A 1 92 ? 2.970 -9.563 -19.780 1.00 70.56 92 PRO A C 1
ATOM 629 O O . PRO A 1 92 ? 2.184 -9.453 -18.840 1.00 70.56 92 PRO A O 1
ATOM 632 N N . ALA A 1 93 ? 4.119 -10.239 -19.653 1.00 76.31 93 ALA A N 1
ATOM 633 C CA . ALA A 1 93 ? 4.539 -10.888 -18.410 1.00 76.31 93 ALA A CA 1
ATOM 634 C C . ALA A 1 93 ? 4.694 -9.891 -17.250 1.00 76.31 93 ALA A C 1
ATOM 636 O O . ALA A 1 93 ? 4.381 -10.215 -16.107 1.00 76.31 93 ALA A O 1
ATOM 637 N N . MET A 1 94 ? 5.133 -8.669 -17.552 1.00 73.06 94 MET A N 1
ATOM 638 C CA . MET A 1 94 ? 5.396 -7.628 -16.564 1.00 73.06 94 MET A CA 1
ATOM 639 C C . MET A 1 94 ? 4.101 -7.125 -15.892 1.00 73.06 94 MET A C 1
ATOM 641 O O . MET A 1 94 ? 3.957 -7.316 -14.680 1.00 73.06 94 MET A O 1
ATOM 645 N N . PRO A 1 95 ? 3.086 -6.614 -16.621 1.00 76.44 95 PRO A N 1
ATOM 646 C CA . PRO A 1 95 ? 1.820 -6.215 -16.001 1.00 76.44 95 PRO A CA 1
ATOM 647 C C . PRO A 1 95 ? 1.084 -7.384 -15.322 1.00 76.44 95 PRO A C 1
ATOM 649 O O . PRO A 1 95 ? 0.441 -7.182 -14.289 1.00 76.44 95 PRO A O 1
ATOM 652 N N . LEU A 1 96 ? 1.212 -8.618 -15.831 1.00 80.00 96 LEU A N 1
ATOM 653 C CA . LEU A 1 96 ? 0.665 -9.812 -15.172 1.00 80.00 96 LEU A CA 1
ATOM 654 C C . LEU A 1 96 ? 1.35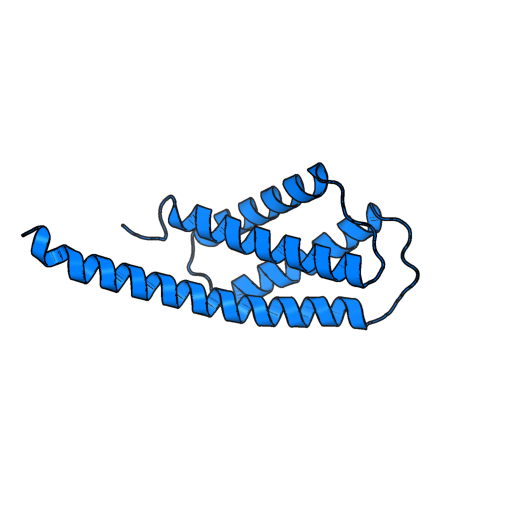3 -10.108 -13.832 1.00 80.00 96 LEU A C 1
ATOM 656 O O . LEU A 1 96 ? 0.669 -10.430 -12.859 1.00 80.00 96 LEU A O 1
ATOM 660 N N . ALA A 1 97 ? 2.677 -9.957 -13.750 1.00 76.94 97 ALA A N 1
ATOM 661 C CA . ALA A 1 97 ? 3.420 -10.109 -12.502 1.00 76.94 97 ALA A CA 1
ATOM 662 C C . ALA A 1 97 ? 2.987 -9.063 -11.461 1.00 76.94 97 ALA A C 1
ATOM 664 O O . ALA A 1 97 ? 2.751 -9.412 -10.303 1.00 76.94 97 ALA A O 1
ATOM 665 N N . HIS A 1 98 ? 2.782 -7.808 -11.875 1.00 77.19 98 HIS A N 1
ATOM 666 C CA . HIS A 1 98 ? 2.243 -6.760 -10.999 1.00 77.19 98 HIS A CA 1
ATOM 667 C C . HIS A 1 98 ? 0.826 -7.070 -10.511 1.00 77.19 98 HIS A C 1
ATOM 669 O O . HIS A 1 98 ? 0.519 -6.854 -9.334 1.00 77.19 98 HIS A O 1
ATOM 675 N N . LEU A 1 99 ? -0.041 -7.592 -11.382 1.00 81.12 99 LEU A N 1
ATOM 676 C CA . LEU A 1 99 ? -1.400 -7.979 -11.012 1.00 81.12 99 LEU A CA 1
ATOM 677 C C . LEU A 1 99 ? -1.391 -9.127 -9.993 1.00 81.12 99 LEU A C 1
ATOM 679 O O . LEU A 1 99 ? -2.040 -9.028 -8.950 1.00 81.12 99 LEU A O 1
ATOM 683 N N . ALA A 1 100 ? -0.621 -10.184 -10.261 1.00 79.50 100 ALA A N 1
ATOM 684 C CA . ALA A 1 100 ? -0.483 -11.330 -9.367 1.00 79.50 100 ALA A CA 1
ATOM 685 C C . ALA A 1 100 ? 0.093 -10.921 -8.002 1.00 79.50 100 ALA A C 1
ATOM 687 O O . ALA A 1 100 ? -0.459 -11.292 -6.964 1.00 79.50 100 ALA A O 1
ATOM 688 N N . ALA A 1 101 ? 1.145 -10.093 -7.994 1.00 77.25 101 ALA A N 1
ATOM 689 C CA . ALA A 1 101 ? 1.730 -9.551 -6.771 1.00 77.25 101 ALA A CA 1
ATOM 690 C C . ALA A 1 101 ? 0.717 -8.699 -5.992 1.00 77.25 101 ALA A C 1
ATOM 692 O O . ALA A 1 101 ? 0.558 -8.883 -4.787 1.00 77.25 101 ALA A O 1
ATOM 693 N N . SER A 1 102 ? -0.031 -7.823 -6.671 1.00 78.69 102 SER A N 1
ATOM 694 C CA . SER A 1 102 ? -1.052 -6.975 -6.038 1.00 78.69 102 SER A CA 1
ATOM 695 C C . SER A 1 102 ? -2.158 -7.800 -5.382 1.00 78.69 102 SER A C 1
ATOM 697 O O . SER A 1 102 ? -2.561 -7.498 -4.260 1.00 78.69 102 SER A O 1
ATOM 699 N N . LEU A 1 103 ? -2.626 -8.862 -6.046 1.00 80.62 103 LEU A N 1
ATOM 700 C CA . LEU A 1 103 ? -3.636 -9.771 -5.502 1.00 80.62 103 LEU A CA 1
ATOM 701 C C . LEU A 1 103 ? -3.105 -10.540 -4.288 1.00 80.62 103 LEU A C 1
ATOM 703 O O . LEU A 1 103 ? -3.746 -10.532 -3.236 1.00 80.62 103 LEU A O 1
ATOM 707 N N . LEU A 1 104 ? -1.923 -11.153 -4.405 1.00 79.38 104 LEU A N 1
ATOM 708 C CA . LEU A 1 104 ? -1.299 -11.906 -3.316 1.00 79.38 104 LEU A CA 1
ATOM 709 C C . LEU A 1 104 ? -1.070 -11.020 -2.085 1.00 79.38 104 LEU A C 1
ATOM 711 O O . LEU A 1 104 ? -1.418 -11.397 -0.966 1.00 79.38 104 LEU A O 1
ATOM 715 N N . LEU A 1 105 ? -0.540 -9.816 -2.286 1.00 78.94 105 LEU A N 1
ATOM 716 C CA . LEU A 1 105 ? -0.277 -8.871 -1.208 1.00 78.94 105 LEU A CA 1
ATOM 717 C C . LEU A 1 105 ? -1.560 -8.306 -0.606 1.00 78.94 105 LEU A C 1
ATOM 719 O O . LEU A 1 105 ? -1.633 -8.163 0.613 1.00 78.94 105 LEU A O 1
ATOM 723 N N . ALA A 1 106 ? -2.591 -8.040 -1.414 1.00 79.00 106 ALA A N 1
ATOM 724 C CA . ALA A 1 106 ? -3.899 -7.637 -0.904 1.00 79.00 106 ALA A CA 1
ATOM 725 C C . ALA A 1 106 ? -4.491 -8.721 0.007 1.00 79.00 106 ALA A C 1
ATOM 727 O O . ALA A 1 106 ? -5.026 -8.408 1.072 1.00 79.00 106 ALA A O 1
ATOM 728 N N . VAL A 1 107 ? -4.352 -9.997 -0.372 1.00 77.25 107 VAL A N 1
ATOM 729 C CA . VAL A 1 107 ? -4.747 -11.133 0.467 1.00 77.25 107 VAL A CA 1
ATOM 730 C C . VAL A 1 107 ? -3.914 -11.167 1.749 1.00 77.25 107 VAL A C 1
ATOM 732 O O . VAL A 1 107 ? -4.494 -11.153 2.835 1.00 77.25 107 VAL A O 1
ATOM 735 N N . LEU A 1 108 ? -2.583 -11.169 1.660 1.00 78.12 108 LEU A N 1
ATOM 736 C CA . LEU A 1 108 ? -1.694 -11.264 2.824 1.00 78.12 108 LEU A CA 1
ATOM 737 C C . LEU A 1 108 ? -1.902 -10.110 3.812 1.00 78.12 108 LEU A C 1
ATOM 739 O O . LEU A 1 108 ? -2.045 -10.351 5.008 1.00 78.12 108 LEU A O 1
ATOM 743 N N . LEU A 1 109 ? -2.011 -8.870 3.330 1.00 78.31 109 LEU A N 1
ATOM 744 C CA . LEU A 1 109 ? -2.265 -7.692 4.166 1.00 78.31 109 LEU A CA 1
ATOM 745 C C . LEU A 1 109 ? -3.654 -7.734 4.813 1.00 78.31 109 LEU A C 1
ATOM 747 O O . LEU A 1 109 ? -3.791 -7.384 5.985 1.00 78.31 109 LEU A O 1
ATOM 751 N N . ALA A 1 110 ? -4.680 -8.209 4.098 1.00 76.94 110 ALA A N 1
ATOM 752 C CA . ALA A 1 110 ? -6.020 -8.367 4.664 1.00 76.94 110 ALA A CA 1
ATOM 753 C C . ALA A 1 110 ? -6.074 -9.438 5.766 1.00 76.94 110 ALA A C 1
ATOM 755 O O . ALA A 1 110 ? -6.896 -9.338 6.682 1.00 76.94 110 ALA A O 1
ATOM 756 N N . HIS A 1 111 ? -5.236 -10.473 5.676 1.00 76.88 111 HIS A N 1
ATOM 757 C CA . HIS A 1 111 ? -5.103 -11.492 6.718 1.00 76.88 111 HIS A CA 1
ATOM 758 C C . HIS A 1 111 ? -4.241 -10.995 7.883 1.00 76.88 111 HIS A C 1
ATOM 760 O O . HIS A 1 111 ? -4.630 -11.165 9.038 1.00 76.88 111 HIS A O 1
ATOM 766 N N . GLY A 1 112 ? -3.126 -10.324 7.589 1.00 75.88 112 GLY A N 1
ATOM 767 C CA . GLY A 1 112 ? -2.219 -9.745 8.577 1.00 75.88 112 GLY A CA 1
ATOM 768 C C . GLY A 1 112 ? -2.904 -8.707 9.461 1.00 75.88 112 GLY A C 1
ATOM 769 O O . GLY A 1 112 ? -2.750 -8.762 10.677 1.00 75.88 112 GLY A O 1
ATOM 770 N N . ASP A 1 113 ? -3.739 -7.832 8.884 1.00 76.12 113 ASP A N 1
ATOM 771 C CA . ASP A 1 113 ? -4.535 -6.872 9.661 1.00 76.12 113 ASP A CA 1
ATOM 772 C C . ASP A 1 113 ? -5.419 -7.616 10.669 1.00 76.12 113 ASP A C 1
ATOM 774 O O . ASP A 1 113 ? -5.346 -7.367 11.870 1.00 76.12 113 ASP A O 1
ATOM 778 N N . ARG A 1 114 ? -6.184 -8.619 10.215 1.00 77.25 114 ARG A N 1
ATOM 779 C CA . ARG A 1 114 ? -7.041 -9.432 11.095 1.00 77.25 114 ARG A CA 1
ATOM 780 C C . ARG A 1 114 ? -6.250 -10.157 12.188 1.00 77.25 114 ARG A C 1
ATOM 782 O O . ARG A 1 114 ? -6.736 -10.249 13.314 1.00 77.25 114 ARG A O 1
ATOM 789 N N . ALA A 1 115 ? -5.059 -10.666 11.878 1.00 76.94 11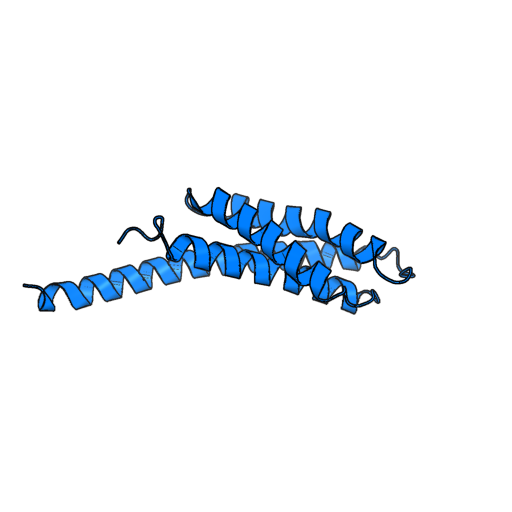5 ALA A N 1
ATOM 790 C CA . ALA A 1 115 ? -4.188 -11.321 12.850 1.00 76.94 115 ALA A CA 1
ATOM 791 C C . ALA A 1 115 ? -3.669 -10.336 13.912 1.00 76.94 115 ALA A C 1
ATOM 793 O O . ALA A 1 115 ? -3.761 -10.630 15.101 1.00 76.94 115 ALA A O 1
ATOM 794 N N . LEU A 1 116 ? -3.219 -9.146 13.502 1.00 73.25 116 LEU A N 1
ATOM 795 C CA . LEU A 1 116 ? -2.812 -8.057 14.397 1.0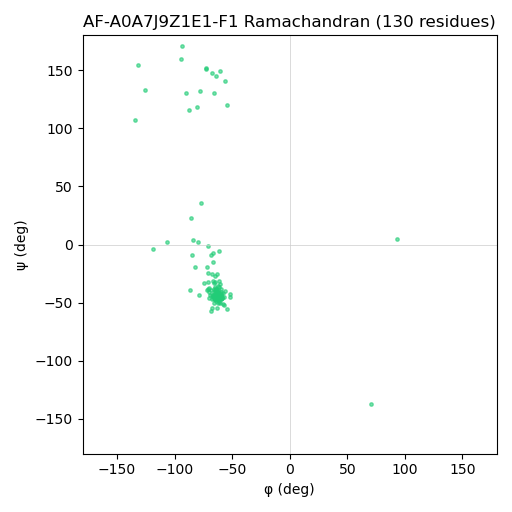0 73.25 116 LEU A CA 1
ATOM 796 C C . LEU A 1 116 ? -3.943 -7.655 15.348 1.00 73.25 116 LEU A C 1
ATOM 798 O O . LEU A 1 116 ? -3.727 -7.552 16.553 1.00 73.25 116 LEU A O 1
ATOM 802 N N . TRP A 1 117 ? -5.166 -7.508 14.833 1.00 74.31 117 TRP A N 1
ATOM 803 C CA . TRP A 1 117 ? -6.340 -7.207 15.657 1.00 74.31 117 TRP A CA 1
ATOM 804 C C . TRP A 1 117 ? -6.617 -8.283 16.705 1.00 74.31 117 TRP A C 1
ATOM 806 O O . TRP A 1 117 ? -6.867 -7.957 17.865 1.00 74.31 117 TRP A O 1
ATOM 816 N N . ARG A 1 118 ? -6.543 -9.560 16.315 1.00 80.75 118 ARG A N 1
ATOM 817 C CA . ARG A 1 118 ? -6.719 -10.687 17.242 1.00 80.75 118 ARG A CA 1
ATOM 818 C C . ARG A 1 118 ? -5.636 -10.697 18.314 1.00 80.75 118 ARG A C 1
ATOM 820 O O . ARG A 1 118 ? -5.954 -10.851 19.486 1.00 80.75 118 ARG A O 1
ATOM 827 N N . LEU A 1 119 ? -4.381 -10.485 17.929 1.00 78.44 119 LEU A N 1
ATOM 828 C CA . LEU A 1 119 ? -3.250 -10.494 18.850 1.00 78.44 119 LEU A CA 1
ATOM 829 C C . LEU A 1 119 ? -3.334 -9.339 19.858 1.00 78.44 119 LEU A C 1
ATOM 831 O O . LEU A 1 119 ? -3.193 -9.562 21.056 1.00 78.44 119 LEU A O 1
ATOM 835 N N . CYS A 1 120 ? -3.670 -8.127 19.406 1.00 81.12 120 CYS A N 1
ATOM 836 C CA . CYS A 1 120 ? -3.928 -6.998 20.300 1.00 81.12 120 CYS A CA 1
ATOM 837 C C . CYS A 1 120 ? -5.104 -7.264 21.250 1.00 81.12 120 CYS A C 1
ATOM 839 O O . CYS A 1 120 ? -5.007 -6.944 22.433 1.00 81.12 120 CYS A O 1
ATOM 841 N N . ALA A 1 121 ? -6.202 -7.853 20.762 1.00 83.00 121 ALA A N 1
ATOM 842 C CA . ALA A 1 121 ? -7.349 -8.193 21.604 1.00 83.00 121 ALA A CA 1
ATOM 843 C C . ALA A 1 121 ? -6.980 -9.223 22.685 1.00 83.00 121 ALA A C 1
ATOM 845 O O . ALA A 1 121 ? -7.371 -9.057 23.838 1.00 83.00 121 ALA A O 1
ATOM 846 N N . LEU A 1 122 ? -6.181 -10.236 22.335 1.00 88.00 122 LEU A N 1
ATOM 847 C CA . LEU A 1 122 ? -5.678 -11.241 23.273 1.00 88.00 122 LEU A CA 1
ATOM 848 C C . LEU A 1 122 ? -4.748 -10.628 24.326 1.00 88.00 122 LEU A C 1
ATOM 850 O O . LEU A 1 122 ? -4.943 -10.866 25.513 1.00 88.00 122 LEU A O 1
ATOM 854 N N . ILE A 1 123 ? -3.785 -9.794 23.919 1.00 86.44 123 ILE A N 1
ATOM 855 C CA . ILE A 1 123 ? -2.875 -9.108 24.851 1.00 86.44 123 ILE A CA 1
ATOM 856 C C . ILE A 1 123 ? -3.666 -8.232 25.829 1.00 86.44 123 ILE A C 1
ATOM 858 O O . ILE A 1 123 ? -3.448 -8.301 27.034 1.00 86.44 123 ILE A O 1
ATOM 862 N N . LEU A 1 124 ? -4.627 -7.441 25.342 1.00 86.19 124 LEU A N 1
ATOM 863 C CA . LEU A 1 124 ? -5.453 -6.597 26.210 1.00 86.19 124 LEU A CA 1
ATOM 864 C C . LEU A 1 124 ? -6.336 -7.421 27.157 1.00 86.19 124 LEU A C 1
ATOM 866 O O . LEU A 1 124 ? -6.513 -7.025 28.307 1.00 86.19 124 LEU A O 1
ATOM 870 N N . ALA A 1 125 ? -6.866 -8.562 26.706 1.00 88.56 125 ALA A N 1
ATOM 871 C CA . ALA A 1 125 ? -7.624 -9.475 27.560 1.00 88.56 125 ALA A CA 1
ATOM 872 C C . ALA A 1 125 ? -6.751 -10.082 28.672 1.00 88.56 125 ALA A C 1
ATOM 874 O O . ALA A 1 125 ? -7.209 -10.179 29.807 1.00 88.56 125 ALA A O 1
ATOM 875 N N . LEU A 1 126 ? -5.495 -10.425 28.365 1.00 91.88 126 LEU A N 1
ATOM 876 C CA . LEU A 1 126 ? -4.523 -10.964 29.324 1.00 91.88 126 LEU A CA 1
ATOM 877 C C . LEU A 1 126 ? -4.030 -9.929 30.342 1.00 91.88 126 LEU A C 1
ATOM 879 O O . LEU A 1 126 ? -3.732 -10.296 31.471 1.00 91.88 126 LEU A O 1
ATOM 883 N N . LEU A 1 127 ? -3.941 -8.650 29.965 1.00 89.31 127 LEU A N 1
ATOM 884 C CA . LEU A 1 127 ? -3.501 -7.571 30.861 1.00 89.31 127 LEU A CA 1
ATOM 885 C C . LEU A 1 127 ? -4.621 -7.047 31.774 1.00 89.31 127 LEU A C 1
ATOM 887 O O . LEU A 1 127 ? -4.341 -6.426 32.795 1.00 89.31 127 LEU A O 1
ATOM 891 N N . ARG A 1 128 ? -5.889 -7.296 31.428 1.00 88.38 128 ARG A N 1
ATOM 892 C CA . ARG A 1 128 ? -7.064 -6.822 32.178 1.00 88.38 128 ARG A CA 1
ATOM 893 C C . ARG A 1 128 ? -7.097 -7.243 33.664 1.00 88.38 128 ARG A C 1
ATOM 895 O O . ARG A 1 128 ? -7.465 -6.394 34.467 1.00 88.38 128 ARG A O 1
ATOM 902 N N . PRO A 1 129 ? -6.704 -8.474 34.051 1.00 83.00 129 PRO A N 1
ATOM 903 C CA . PRO A 1 129 ? -6.661 -8.913 35.451 1.00 83.00 129 PRO A CA 1
ATOM 904 C C . PRO A 1 129 ? -5.536 -8.280 36.280 1.00 83.00 129 PRO A C 1
ATOM 906 O O . PRO A 1 129 ? -5.591 -8.319 37.498 1.00 83.00 129 PRO A O 1
ATOM 909 N N . LEU A 1 130 ? -4.496 -7.731 35.643 1.00 75.25 130 LEU A N 1
ATOM 910 C CA . LEU A 1 130 ? -3.364 -7.100 36.340 1.00 75.25 130 LEU A CA 1
ATOM 911 C C . LEU A 1 130 ? -3.634 -5.629 36.695 1.00 75.25 130 LEU A C 1
ATOM 913 O O . LEU A 1 130 ? -2.831 -5.005 37.382 1.00 75.25 130 LEU A O 1
ATOM 917 N N . ALA A 1 131 ? -4.731 -5.068 36.182 1.00 67.31 131 ALA A N 1
ATOM 918 C CA . ALA A 1 131 ? -5.139 -3.681 36.388 1.00 67.31 131 ALA A CA 1
ATOM 919 C C . ALA A 1 131 ? -6.342 -3.535 37.345 1.00 67.31 131 ALA A C 1
ATOM 921 O O . ALA A 1 131 ? -6.829 -2.418 37.526 1.00 67.31 131 ALA A O 1
ATOM 922 N N . SER A 1 132 ? -6.834 -4.647 37.903 1.00 61.03 132 SER A N 1
ATOM 923 C CA . SER A 1 132 ? -7.909 -4.735 38.906 1.00 61.03 132 SER A CA 1
ATOM 924 C C . SER A 1 132 ? -7.345 -5.084 40.271 1.00 61.03 132 SER A C 1
ATOM 926 O O . SER A 1 132 ? -7.802 -4.474 41.257 1.00 61.03 132 SER A O 1
#

Mean predicted aligned error: 8.18 Å